Protein AF-A0A3Q7XKN6-F1 (afdb_monomer_lite)

Structure (mmCIF, N/CA/C/O backbone):
data_AF-A0A3Q7XKN6-F1
#
_entry.id   AF-A0A3Q7XKN6-F1
#
loop_
_atom_site.group_PDB
_atom_site.id
_atom_site.type_symbol
_atom_site.label_atom_id
_atom_site.label_alt_id
_atom_site.label_comp_id
_atom_site.label_asym_id
_atom_site.label_entity_id
_atom_site.label_seq_id
_atom_site.pdbx_PDB_ins_code
_atom_site.Cartn_x
_atom_site.Cartn_y
_atom_site.Cartn_z
_atom_site.occupancy
_atom_site.B_iso_or_equiv
_atom_site.auth_seq_id
_atom_site.auth_comp_id
_atom_site.auth_asym_id
_atom_site.auth_atom_id
_atom_site.pdbx_PDB_model_num
ATOM 1 N N . MET A 1 1 ? 10.836 5.523 -33.922 1.00 67.06 1 MET A N 1
ATOM 2 C CA . MET A 1 1 ? 12.055 4.705 -33.754 1.00 67.06 1 MET A CA 1
ATOM 3 C C . MET A 1 1 ? 12.868 5.220 -32.571 1.00 67.06 1 MET A C 1
ATOM 5 O O . MET A 1 1 ? 12.990 4.492 -31.601 1.00 67.06 1 MET A O 1
ATOM 9 N N . GLU A 1 2 ? 13.257 6.499 -32.567 1.00 75.62 2 GLU A N 1
ATOM 10 C CA . GLU A 1 2 ? 14.040 7.136 -31.484 1.00 75.62 2 GLU A CA 1
ATOM 11 C C . GLU A 1 2 ? 13.395 7.060 -30.083 1.00 75.62 2 GLU A C 1
ATOM 13 O O . GLU A 1 2 ? 14.077 6.805 -29.096 1.00 75.62 2 GLU A O 1
ATOM 18 N N . ALA A 1 3 ? 12.067 7.209 -29.973 1.00 78.25 3 ALA A N 1
ATOM 19 C CA . ALA A 1 3 ? 11.371 7.102 -28.683 1.00 78.25 3 ALA A CA 1
ATOM 20 C C . ALA A 1 3 ? 11.426 5.686 -28.071 1.00 78.25 3 ALA A C 1
ATOM 22 O O . ALA A 1 3 ? 11.484 5.550 -26.852 1.00 78.25 3 ALA A O 1
ATOM 23 N N . SER A 1 4 ? 11.439 4.640 -28.907 1.00 82.94 4 SER A N 1
ATOM 24 C CA . SER A 1 4 ? 11.579 3.250 -28.443 1.00 82.94 4 SER A CA 1
ATOM 25 C C . SER A 1 4 ? 12.988 3.006 -27.915 1.00 82.94 4 SER A C 1
ATOM 27 O O . SER A 1 4 ? 13.157 2.472 -26.829 1.00 82.94 4 SER A O 1
ATOM 29 N N . GLU A 1 5 ? 13.995 3.484 -28.645 1.00 87.50 5 GLU A N 1
ATOM 30 C CA . GLU A 1 5 ? 15.400 3.353 -28.260 1.00 87.50 5 GLU A CA 1
ATOM 31 C C . GLU A 1 5 ? 15.710 4.096 -26.950 1.00 87.50 5 GLU A C 1
ATOM 33 O O . GLU A 1 5 ? 16.383 3.568 -26.064 1.00 87.50 5 GLU A O 1
ATOM 38 N N . SER A 1 6 ? 15.156 5.300 -26.777 1.00 90.81 6 SER A N 1
ATOM 39 C CA . SER A 1 6 ? 15.267 6.050 -25.521 1.00 90.81 6 SER A CA 1
ATOM 40 C C . SER A 1 6 ? 14.628 5.303 -24.342 1.00 90.81 6 SER A C 1
ATOM 42 O O . SER A 1 6 ? 15.198 5.268 -23.247 1.00 90.81 6 SER A O 1
ATOM 44 N N . MET A 1 7 ? 13.483 4.654 -24.570 1.00 90.25 7 MET A N 1
ATOM 45 C CA . MET A 1 7 ? 12.800 3.851 -23.558 1.00 90.25 7 MET A CA 1
ATOM 46 C C . MET A 1 7 ? 13.616 2.610 -23.165 1.00 90.25 7 MET A C 1
ATOM 48 O O . MET A 1 7 ? 13.750 2.304 -21.978 1.00 90.25 7 MET A O 1
ATOM 52 N N . ASP A 1 8 ? 14.224 1.933 -24.138 1.00 91.00 8 ASP A N 1
ATOM 53 C CA . ASP A 1 8 ? 15.087 0.774 -23.900 1.00 91.00 8 ASP A CA 1
ATOM 54 C C . ASP A 1 8 ? 16.337 1.153 -23.093 1.00 91.00 8 ASP A C 1
ATOM 56 O O . ASP A 1 8 ? 16.709 0.465 -22.137 1.00 91.00 8 ASP A O 1
ATOM 60 N N . LEU A 1 9 ? 16.957 2.296 -23.406 1.00 94.31 9 LEU A N 1
ATOM 61 C CA . LEU A 1 9 ? 18.068 2.841 -22.623 1.00 94.31 9 LEU A CA 1
ATOM 62 C C . LEU A 1 9 ? 17.654 3.148 -21.178 1.00 94.31 9 LEU A C 1
ATOM 64 O O . LEU A 1 9 ? 18.368 2.769 -20.246 1.00 94.31 9 LEU A O 1
ATOM 68 N N . ALA A 1 10 ? 16.497 3.782 -20.974 1.00 93.81 10 ALA A N 1
ATOM 69 C CA . ALA A 1 10 ? 15.982 4.074 -19.638 1.00 93.81 10 ALA A CA 1
ATOM 70 C C . ALA A 1 10 ? 15.742 2.787 -18.830 1.00 93.81 10 ALA A C 1
ATOM 72 O O . ALA A 1 10 ? 16.182 2.681 -17.682 1.00 93.81 10 ALA A O 1
ATOM 73 N N . ASN A 1 11 ? 15.131 1.773 -19.449 1.00 93.19 11 ASN A N 1
ATOM 74 C CA . ASN A 1 11 ? 14.921 0.462 -18.837 1.00 93.19 11 ASN A CA 1
ATOM 75 C C . ASN A 1 11 ? 16.245 -0.206 -18.439 1.00 93.19 11 ASN A C 1
ATOM 77 O O . ASN A 1 11 ? 16.355 -0.742 -17.333 1.00 93.19 11 ASN A O 1
ATOM 81 N N . ASN A 1 12 ? 17.273 -0.120 -19.286 1.00 93.88 12 ASN A N 1
ATOM 82 C CA . ASN A 1 12 ? 18.603 -0.652 -18.986 1.00 93.88 12 ASN A CA 1
ATOM 83 C C . ASN A 1 12 ? 19.267 0.062 -17.800 1.00 93.88 12 ASN A C 1
ATOM 85 O O . ASN A 1 12 ? 19.843 -0.592 -16.925 1.00 93.88 12 ASN A O 1
ATOM 89 N N . VAL A 1 13 ? 19.169 1.395 -17.731 1.00 95.88 13 VAL A N 1
ATOM 90 C CA . VAL A 1 13 ? 19.683 2.178 -16.595 1.00 95.88 13 VAL A CA 1
ATOM 91 C C . VAL A 1 13 ? 18.981 1.766 -15.303 1.00 95.88 13 VAL A C 1
ATOM 93 O O . VAL A 1 13 ? 19.651 1.488 -14.305 1.00 95.88 13 VAL A O 1
ATOM 96 N N . LEU A 1 14 ? 17.651 1.656 -15.325 1.00 94.56 14 LEU A N 1
ATOM 97 C CA . LEU A 1 14 ? 16.869 1.250 -14.158 1.00 94.56 14 LEU A CA 1
ATOM 98 C C . LEU A 1 14 ? 17.172 -0.181 -13.721 1.00 94.56 14 LEU A C 1
ATOM 100 O O . LEU A 1 14 ? 17.315 -0.428 -12.522 1.00 94.56 14 LEU A O 1
ATOM 104 N N . ALA A 1 15 ? 17.340 -1.111 -14.662 1.00 93.69 15 ALA A N 1
ATOM 105 C CA . ALA A 1 15 ? 17.749 -2.477 -14.360 1.00 93.69 15 ALA A CA 1
ATOM 106 C C . ALA A 1 15 ? 19.115 -2.494 -13.662 1.00 93.69 15 ALA A C 1
ATOM 108 O O . ALA A 1 15 ? 19.257 -3.086 -12.595 1.00 93.69 15 ALA A O 1
ATOM 109 N N . ARG A 1 16 ? 20.112 -1.769 -14.184 1.00 95.50 16 ARG A N 1
ATOM 110 C CA . ARG A 1 16 ? 21.432 -1.696 -13.539 1.00 95.50 16 ARG A CA 1
ATOM 111 C C . ARG A 1 16 ? 21.375 -1.030 -12.165 1.00 95.50 16 ARG A C 1
ATOM 113 O O . ARG A 1 16 ? 22.008 -1.524 -11.232 1.00 95.50 16 ARG A O 1
ATOM 120 N N . ALA A 1 17 ? 20.621 0.056 -12.013 1.00 94.50 17 ALA A N 1
ATOM 121 C CA . ALA A 1 17 ? 20.481 0.736 -10.729 1.00 94.50 17 ALA A CA 1
ATOM 122 C C . ALA A 1 17 ? 19.854 -0.203 -9.682 1.00 94.50 17 ALA A C 1
ATOM 124 O O . ALA A 1 17 ? 20.480 -0.492 -8.662 1.00 94.50 17 ALA A O 1
ATOM 125 N N . SER A 1 18 ? 18.675 -0.751 -9.981 1.00 93.06 18 SER A N 1
ATOM 126 C CA . SER A 1 18 ? 17.892 -1.590 -9.063 1.00 93.06 18 SER A CA 1
ATOM 127 C C . SER A 1 18 ? 18.469 -2.992 -8.831 1.00 93.06 18 SER A C 1
ATOM 129 O O . SER A 1 18 ? 18.236 -3.570 -7.773 1.00 93.06 18 SER A O 1
ATOM 131 N N . GLN A 1 19 ? 19.249 -3.548 -9.766 1.00 92.56 19 GLN A N 1
ATOM 132 C CA . GLN A 1 19 ? 19.757 -4.925 -9.670 1.00 92.56 19 GLN A CA 1
ATOM 133 C C . GLN A 1 19 ? 21.259 -5.037 -9.433 1.00 92.56 19 GLN A C 1
ATOM 135 O O . GLN A 1 19 ? 21.722 -6.134 -9.123 1.00 92.56 19 GLN A O 1
ATOM 140 N N . VAL A 1 20 ? 22.039 -3.962 -9.562 1.00 92.94 20 VAL A N 1
ATOM 141 C CA . VAL A 1 20 ? 23.498 -4.003 -9.360 1.00 92.94 20 VAL A CA 1
ATOM 142 C C . VAL A 1 20 ? 23.921 -3.050 -8.254 1.00 92.94 20 VAL A C 1
ATOM 144 O O . VAL A 1 20 ? 24.504 -3.503 -7.272 1.00 92.94 20 VAL A O 1
ATOM 147 N N . PHE A 1 21 ? 23.607 -1.763 -8.385 1.00 91.88 21 PHE A N 1
ATOM 148 C CA . PHE A 1 21 ? 24.218 -0.728 -7.548 1.00 91.88 21 PHE A CA 1
ATOM 149 C C . PHE A 1 21 ? 23.477 -0.474 -6.235 1.00 91.88 21 PHE A C 1
ATOM 151 O O . PHE A 1 21 ? 24.098 -0.439 -5.178 1.00 91.88 21 PHE A O 1
ATOM 158 N N . VAL A 1 22 ? 22.155 -0.311 -6.286 1.00 93.25 22 VAL A N 1
ATOM 159 C CA . VAL A 1 22 ? 21.343 0.174 -5.155 1.00 93.25 22 VAL A CA 1
ATOM 160 C C . VAL A 1 22 ? 20.187 -0.779 -4.836 1.00 93.25 22 VAL A C 1
ATOM 162 O O . VAL A 1 22 ? 19.065 -0.373 -4.554 1.00 93.25 22 VAL A O 1
ATOM 165 N N . LYS A 1 23 ? 20.475 -2.090 -4.839 1.00 92.50 23 LYS A N 1
ATOM 166 C CA . LYS A 1 23 ? 19.459 -3.160 -4.764 1.00 92.50 23 LYS A CA 1
ATOM 167 C C . LYS A 1 23 ? 18.548 -3.124 -3.540 1.00 92.50 23 LYS A C 1
ATOM 169 O O . LYS A 1 23 ? 17.453 -3.667 -3.597 1.00 92.50 23 LYS A O 1
ATOM 174 N N . ARG A 1 24 ? 18.998 -2.531 -2.433 1.00 92.75 24 ARG A N 1
ATOM 175 C CA . ARG A 1 24 ? 18.246 -2.466 -1.169 1.00 92.75 24 ARG A CA 1
ATOM 176 C C . ARG A 1 24 ? 17.744 -1.064 -0.819 1.00 92.75 24 ARG A C 1
ATOM 178 O O . ARG A 1 24 ? 17.227 -0.887 0.274 1.00 92.75 24 ARG A O 1
ATOM 185 N N . GLN A 1 25 ? 17.905 -0.081 -1.707 1.00 95.44 25 GLN A N 1
ATOM 186 C CA . GLN A 1 25 ? 17.384 1.271 -1.485 1.00 95.44 25 GLN A CA 1
ATOM 187 C C . GLN A 1 25 ? 15.940 1.354 -1.995 1.00 95.44 25 GLN A C 1
ATOM 189 O O . GLN A 1 25 ? 15.735 1.250 -3.205 1.00 95.44 25 GLN A O 1
ATOM 194 N N . PRO A 1 26 ? 14.923 1.505 -1.132 1.00 95.88 26 PRO A N 1
ATOM 195 C CA . PRO A 1 26 ? 13.526 1.488 -1.564 1.00 95.88 26 PRO A CA 1
ATOM 196 C C . PRO A 1 26 ? 13.192 2.572 -2.596 1.00 95.88 26 PRO A C 1
ATOM 198 O O . PRO A 1 26 ? 12.349 2.361 -3.466 1.00 95.88 26 PRO A O 1
ATOM 201 N N . GLU A 1 27 ? 13.877 3.713 -2.544 1.00 95.81 27 GLU A N 1
ATOM 202 C CA . GLU A 1 27 ? 13.613 4.894 -3.365 1.00 95.81 27 GLU A CA 1
ATOM 203 C C . GLU A 1 27 ? 13.791 4.607 -4.859 1.00 95.81 27 GLU A C 1
ATOM 205 O O . GLU A 1 27 ? 12.948 5.005 -5.668 1.00 95.81 27 GLU A O 1
ATOM 210 N N . ILE A 1 28 ? 14.845 3.872 -5.242 1.00 96.62 28 ILE A N 1
ATOM 211 C CA . ILE A 1 28 ? 15.066 3.522 -6.651 1.00 96.62 28 ILE A CA 1
ATOM 212 C C . ILE A 1 28 ? 13.997 2.551 -7.157 1.00 96.62 28 ILE A C 1
ATOM 214 O O . ILE A 1 28 ? 13.580 2.633 -8.311 1.00 96.62 28 ILE A O 1
ATOM 218 N N . HIS A 1 29 ? 13.507 1.657 -6.300 1.00 97.00 29 HIS A N 1
ATOM 219 C CA . HIS A 1 29 ? 12.496 0.670 -6.673 1.00 97.00 29 HIS A CA 1
ATOM 220 C C . HIS A 1 29 ? 11.112 1.308 -6.775 1.00 97.00 29 HIS A C 1
ATOM 222 O O . HIS A 1 29 ? 10.387 1.037 -7.731 1.00 97.00 29 HIS A O 1
ATOM 228 N N . LEU A 1 30 ? 10.783 2.245 -5.881 1.00 97.69 30 LEU A N 1
ATOM 229 C CA . LEU A 1 30 ? 9.595 3.095 -6.005 1.00 97.69 30 LEU A CA 1
ATOM 230 C C . LEU A 1 30 ? 9.639 3.951 -7.274 1.00 97.69 30 LEU A C 1
ATOM 232 O O . LEU A 1 30 ? 8.618 4.104 -7.950 1.00 97.69 30 LEU A O 1
ATOM 236 N N . PHE A 1 31 ? 10.816 4.483 -7.620 1.00 97.25 31 PHE A N 1
ATOM 237 C CA . PHE A 1 31 ? 11.015 5.189 -8.881 1.00 97.25 31 PHE A CA 1
ATOM 238 C C . PHE A 1 31 ? 10.765 4.264 -10.079 1.00 97.25 31 PHE A C 1
ATOM 240 O O . PHE A 1 31 ? 10.006 4.636 -10.972 1.00 97.25 31 PHE A O 1
ATOM 247 N N . CYS A 1 32 ? 11.339 3.054 -10.080 1.00 96.69 32 CYS A N 1
ATOM 248 C CA . CYS A 1 32 ? 11.123 2.055 -11.131 1.00 96.69 32 CYS A CA 1
ATOM 249 C C . CYS A 1 32 ? 9.637 1.709 -11.293 1.00 96.69 32 CYS A C 1
ATOM 251 O O . CYS A 1 32 ? 9.141 1.674 -12.417 1.00 96.69 32 CYS A O 1
ATOM 253 N N . ALA A 1 33 ? 8.924 1.484 -10.187 1.00 97.62 33 ALA A N 1
ATOM 254 C CA . ALA A 1 33 ? 7.501 1.162 -10.204 1.00 97.62 33 ALA A CA 1
ATOM 255 C C . ALA A 1 33 ? 6.673 2.285 -10.847 1.00 97.62 33 ALA A C 1
ATOM 257 O O . ALA A 1 33 ? 5.907 2.036 -11.775 1.00 97.62 33 ALA A O 1
ATOM 258 N N . ARG A 1 34 ? 6.904 3.537 -10.428 1.00 96.88 34 ARG A N 1
ATOM 259 C CA . ARG A 1 34 ? 6.224 4.711 -10.995 1.00 96.88 34 ARG A CA 1
ATOM 260 C C . ARG A 1 34 ? 6.559 4.918 -12.472 1.00 96.88 34 ARG A C 1
ATOM 262 O O . ARG A 1 34 ? 5.679 5.265 -13.251 1.00 96.88 34 ARG A O 1
ATOM 269 N N . PHE A 1 35 ? 7.821 4.730 -12.854 1.00 96.75 35 PHE A N 1
ATOM 270 C CA . PHE A 1 35 ? 8.256 4.859 -14.244 1.00 96.75 35 PHE A CA 1
ATOM 271 C C . PHE A 1 35 ? 7.537 3.847 -15.146 1.00 96.75 35 PHE A C 1
ATOM 273 O O . PHE A 1 35 ? 6.998 4.221 -16.184 1.00 96.75 35 PHE A O 1
ATOM 280 N N . ARG A 1 36 ? 7.460 2.583 -14.713 1.00 96.44 36 ARG A N 1
ATOM 281 C CA . ARG A 1 36 ? 6.731 1.526 -15.428 1.00 96.44 36 ARG A CA 1
ATOM 282 C C . ARG A 1 36 ? 5.240 1.819 -15.522 1.00 96.44 36 ARG A C 1
ATOM 284 O O . ARG A 1 36 ? 4.667 1.658 -16.593 1.00 96.44 36 ARG A O 1
ATOM 291 N N . GLU A 1 37 ? 4.634 2.312 -14.441 1.00 95.88 37 GLU A N 1
ATOM 292 C CA . GLU A 1 37 ? 3.226 2.716 -14.445 1.00 95.88 37 GLU A CA 1
ATOM 293 C C . GLU A 1 37 ? 2.970 3.797 -15.505 1.00 95.88 37 GLU A C 1
ATOM 295 O O . GLU A 1 37 ? 2.069 3.657 -16.328 1.00 95.88 37 GLU A O 1
ATOM 300 N N . GLN A 1 38 ? 3.799 4.846 -15.530 1.00 94.44 38 GLN A N 1
ATOM 301 C CA . GLN A 1 38 ? 3.693 5.944 -16.498 1.00 94.44 38 GLN A CA 1
ATOM 302 C C . GLN A 1 38 ? 3.928 5.492 -17.942 1.00 94.44 38 GLN A C 1
ATOM 304 O O . GLN A 1 38 ? 3.337 6.050 -18.863 1.00 94.44 38 GLN A O 1
ATOM 309 N N . ALA A 1 39 ? 4.765 4.476 -18.139 1.00 93.94 39 ALA A N 1
ATOM 310 C CA . ALA A 1 39 ? 5.015 3.867 -19.438 1.00 93.94 39 ALA A CA 1
ATOM 311 C C . ALA A 1 39 ? 3.934 2.861 -19.877 1.00 93.94 39 ALA A C 1
ATOM 313 O O . ALA A 1 39 ? 4.011 2.333 -20.984 1.00 93.94 39 ALA A O 1
ATOM 314 N N . GLY A 1 40 ? 2.944 2.569 -19.025 1.00 94.75 40 GLY A N 1
ATOM 315 C CA . GLY A 1 40 ? 1.893 1.587 -19.296 1.00 94.75 40 GLY A CA 1
ATOM 316 C C . GLY A 1 40 ? 2.283 0.129 -19.020 1.00 94.75 40 GLY A C 1
ATOM 317 O O . GLY A 1 40 ? 1.458 -0.763 -19.211 1.00 94.75 40 GLY A O 1
ATOM 318 N N . ASP A 1 41 ? 3.492 -0.138 -18.514 1.00 96.31 41 ASP A N 1
ATOM 319 C CA . ASP A 1 41 ? 3.898 -1.458 -18.012 1.00 96.31 41 ASP A CA 1
ATOM 320 C C . ASP A 1 41 ? 3.291 -1.701 -16.620 1.00 96.31 41 ASP A C 1
ATOM 322 O O . ASP A 1 41 ? 3.963 -1.666 -15.587 1.00 96.31 41 ASP A O 1
ATOM 326 N N . LEU A 1 42 ? 1.977 -1.930 -16.583 1.00 97.38 42 LEU A N 1
ATOM 327 C CA . LEU A 1 42 ? 1.228 -2.131 -15.338 1.00 97.38 42 LEU A CA 1
ATOM 328 C C . LEU A 1 42 ? 1.641 -3.414 -14.604 1.00 97.38 42 LEU A C 1
ATOM 330 O O . LEU A 1 42 ? 1.585 -3.474 -13.376 1.00 97.38 42 LEU A O 1
ATOM 334 N N . VAL A 1 43 ? 2.052 -4.447 -15.345 1.00 97.69 43 VAL A N 1
ATOM 335 C CA . VAL A 1 43 ? 2.509 -5.720 -14.770 1.00 97.69 43 VAL A CA 1
ATOM 336 C C . VAL A 1 43 ? 3.832 -5.509 -14.044 1.00 97.69 43 VAL A C 1
ATOM 338 O O . VAL A 1 43 ? 3.961 -5.883 -12.877 1.00 97.69 43 VAL A O 1
ATOM 341 N N . GLY A 1 44 ? 4.794 -4.857 -14.696 1.00 96.81 44 GLY A N 1
ATOM 342 C CA . GLY A 1 44 ? 6.072 -4.540 -14.082 1.00 96.81 44 GLY A CA 1
ATOM 343 C C . GLY A 1 44 ? 5.964 -3.504 -12.966 1.00 96.81 44 GLY A C 1
ATOM 344 O O . GLY A 1 44 ? 6.683 -3.617 -11.975 1.00 96.81 44 GLY A O 1
ATOM 345 N N . ALA A 1 45 ? 5.059 -2.527 -13.076 1.00 98.00 45 ALA A N 1
ATOM 346 C CA . ALA A 1 45 ? 4.788 -1.568 -12.005 1.00 98.00 45 ALA A CA 1
ATOM 347 C C . ALA A 1 45 ? 4.272 -2.267 -10.740 1.00 98.00 45 ALA A C 1
ATOM 349 O O . ALA A 1 45 ? 4.821 -2.058 -9.658 1.00 98.00 45 ALA A O 1
ATOM 350 N N . ARG A 1 46 ? 3.278 -3.156 -10.886 1.00 97.94 46 ARG A N 1
ATOM 351 C CA . ARG A 1 46 ? 2.735 -3.972 -9.789 1.00 97.94 46 ARG A CA 1
ATOM 352 C C . ARG A 1 46 ? 3.821 -4.823 -9.135 1.00 97.94 46 ARG A C 1
ATOM 354 O O . ARG A 1 46 ? 3.971 -4.785 -7.916 1.00 97.94 46 ARG A O 1
ATOM 361 N N . ALA A 1 47 ? 4.620 -5.526 -9.940 1.00 97.00 47 ALA A N 1
ATOM 362 C CA . ALA A 1 47 ? 5.723 -6.346 -9.443 1.00 97.00 47 ALA A CA 1
ATOM 363 C C . ALA A 1 47 ? 6.765 -5.513 -8.678 1.00 97.00 47 ALA A C 1
ATOM 365 O O . ALA A 1 47 ? 7.210 -5.913 -7.605 1.00 97.00 47 ALA A O 1
ATOM 366 N N . ALA A 1 48 ? 7.121 -4.332 -9.192 1.00 96.75 48 ALA A N 1
ATOM 367 C CA . ALA A 1 48 ? 8.078 -3.444 -8.544 1.00 96.75 48 ALA A CA 1
ATOM 368 C C . ALA A 1 48 ? 7.535 -2.867 -7.227 1.00 96.75 48 ALA A C 1
ATOM 370 O O . ALA A 1 48 ? 8.256 -2.861 -6.233 1.00 96.75 48 ALA A O 1
ATOM 371 N N . TYR A 1 49 ? 6.269 -2.434 -7.175 1.00 97.88 49 TYR A N 1
ATOM 372 C CA . TYR A 1 49 ? 5.654 -2.006 -5.916 1.00 97.88 49 TYR A CA 1
ATOM 373 C C . TYR A 1 49 ? 5.604 -3.141 -4.896 1.00 97.88 49 TYR A C 1
ATOM 375 O O . TYR A 1 49 ? 5.973 -2.928 -3.741 1.00 97.88 49 TYR A O 1
ATOM 383 N N . GLN A 1 50 ? 5.186 -4.335 -5.325 1.00 96.50 50 GLN A N 1
ATOM 384 C CA . GLN A 1 50 ? 5.125 -5.520 -4.476 1.00 96.50 50 GLN A CA 1
ATOM 385 C C . GLN A 1 50 ? 6.483 -5.852 -3.872 1.00 96.50 50 GLN A C 1
ATOM 387 O O . GLN A 1 50 ? 6.590 -5.907 -2.653 1.00 96.50 50 GLN A O 1
ATOM 392 N N . LEU A 1 51 ? 7.528 -5.926 -4.698 1.00 95.81 51 LEU A N 1
ATOM 393 C CA . LEU A 1 51 ? 8.896 -6.175 -4.247 1.00 95.81 51 LEU A CA 1
ATOM 394 C C . LEU A 1 51 ? 9.329 -5.214 -3.126 1.00 95.81 51 LEU A C 1
ATOM 396 O O . LEU A 1 51 ? 9.995 -5.625 -2.172 1.00 95.81 51 LEU A O 1
ATOM 400 N N . VAL A 1 52 ? 8.936 -3.936 -3.205 1.00 96.94 52 VAL A N 1
ATOM 401 C CA . VAL A 1 52 ? 9.276 -2.957 -2.165 1.00 96.94 52 VAL A CA 1
ATOM 402 C C . VAL A 1 52 ? 8.625 -3.304 -0.833 1.00 96.94 52 VAL A C 1
ATOM 404 O O . VAL A 1 52 ? 9.332 -3.372 0.171 1.00 96.94 52 VAL A O 1
ATOM 407 N N . HIS A 1 53 ? 7.306 -3.520 -0.805 1.00 94.38 53 HIS A N 1
ATOM 408 C CA . HIS A 1 53 ? 6.576 -3.712 0.454 1.00 94.38 53 HIS A CA 1
ATOM 409 C C . HIS A 1 53 ? 6.565 -5.158 0.972 1.00 94.38 53 HIS A C 1
ATOM 411 O O . HIS A 1 53 ? 6.155 -5.367 2.113 1.00 94.38 53 HIS A O 1
ATOM 417 N N . THR A 1 54 ? 7.078 -6.132 0.208 1.00 92.06 54 THR A N 1
ATOM 418 C CA . THR A 1 54 ? 7.232 -7.529 0.656 1.00 92.06 54 THR A CA 1
ATOM 419 C C . THR A 1 54 ? 8.671 -7.933 0.965 1.00 92.06 54 THR A C 1
ATOM 421 O O . THR A 1 54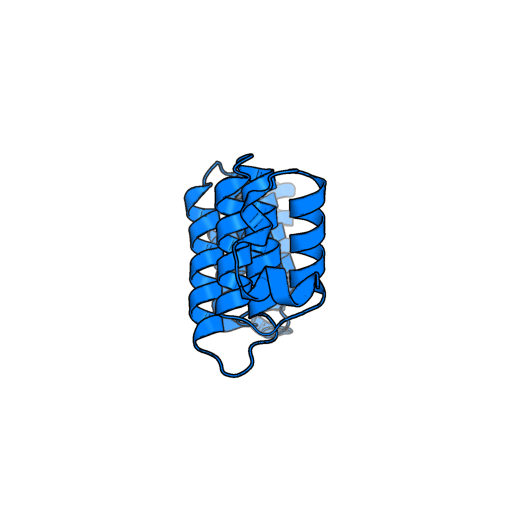 ? 8.873 -8.753 1.857 1.00 92.06 54 THR A O 1
ATOM 424 N N . GLU A 1 55 ? 9.672 -7.386 0.266 1.00 93.12 55 GLU A N 1
ATOM 425 C CA . GLU A 1 55 ? 11.061 -7.867 0.369 1.00 93.12 55 GLU A CA 1
ATOM 426 C C . GLU A 1 55 ? 12.067 -6.776 0.745 1.00 93.12 55 GLU A C 1
ATOM 428 O O . GLU A 1 55 ? 12.871 -6.968 1.657 1.00 93.12 55 GLU A O 1
ATOM 433 N N . ILE A 1 56 ? 12.054 -5.630 0.056 1.00 95.06 56 ILE A N 1
ATOM 434 C CA . ILE A 1 56 ? 13.109 -4.613 0.223 1.00 95.06 56 ILE A CA 1
ATOM 435 C C . ILE A 1 56 ? 12.916 -3.822 1.515 1.00 95.06 56 ILE A C 1
ATOM 437 O O . ILE A 1 56 ? 13.870 -3.590 2.258 1.00 95.06 56 ILE A O 1
ATOM 441 N N . SER A 1 57 ? 11.687 -3.382 1.771 1.00 93.50 57 SER A N 1
ATOM 442 C CA . SER A 1 57 ? 11.317 -2.637 2.969 1.00 93.50 57 SER A CA 1
ATOM 443 C C . SER A 1 57 ? 9.894 -3.011 3.392 1.00 93.50 57 SER A C 1
ATOM 445 O O . SER A 1 57 ? 8.941 -2.264 3.143 1.00 93.50 57 SER A O 1
ATOM 447 N N . PRO A 1 58 ? 9.724 -4.194 4.013 1.00 90.31 58 PRO A N 1
ATOM 448 C CA . PRO A 1 58 ? 8.427 -4.628 4.506 1.00 90.31 58 PRO A CA 1
ATOM 449 C C . PRO A 1 58 ? 7.837 -3.615 5.487 1.00 90.31 58 PRO A C 1
ATOM 451 O O . PRO A 1 58 ? 8.493 -3.225 6.453 1.00 90.31 58 PRO A O 1
ATOM 454 N N . GLY A 1 59 ? 6.595 -3.199 5.243 1.00 86.31 59 GLY A N 1
ATOM 455 C CA . GLY A 1 59 ? 5.937 -2.153 6.031 1.00 86.31 59 GLY A CA 1
ATOM 456 C C . GLY A 1 59 ? 6.269 -0.721 5.592 1.00 86.31 59 GLY A C 1
ATOM 457 O O . GLY A 1 59 ? 5.865 0.226 6.265 1.00 86.31 59 GLY A O 1
ATOM 458 N N . LEU A 1 60 ? 6.962 -0.510 4.465 1.00 94.56 60 LEU A N 1
ATOM 459 C CA . LEU A 1 60 ? 7.118 0.832 3.905 1.00 94.56 60 LEU A CA 1
ATOM 460 C C . LEU A 1 60 ? 5.768 1.366 3.415 1.00 94.56 60 LEU A C 1
ATOM 462 O O . LEU A 1 60 ? 5.284 1.030 2.332 1.00 94.56 60 LEU A O 1
ATOM 466 N N . LEU A 1 61 ? 5.185 2.253 4.216 1.00 94.62 61 LEU A N 1
ATOM 467 C CA . LEU A 1 61 ? 3.856 2.813 3.992 1.00 94.62 61 LEU A CA 1
ATOM 468 C C . LEU A 1 61 ? 3.716 3.499 2.626 1.00 94.62 61 LEU A C 1
ATOM 470 O O . LEU A 1 61 ? 2.685 3.368 1.971 1.00 94.62 61 LEU A O 1
ATOM 474 N N . GLU A 1 62 ? 4.760 4.195 2.170 1.00 96.38 62 GLU A N 1
ATOM 475 C CA . GLU A 1 62 ? 4.753 4.876 0.873 1.00 96.38 62 GLU A CA 1
ATOM 476 C C . GLU A 1 62 ? 4.529 3.904 -0.294 1.00 96.38 62 GLU A C 1
ATOM 478 O O . GLU A 1 62 ? 3.777 4.218 -1.218 1.00 96.38 62 GLU A O 1
ATOM 483 N N . ALA A 1 63 ? 5.135 2.715 -0.246 1.00 97.12 63 ALA A N 1
ATOM 484 C CA . ALA A 1 63 ? 4.978 1.705 -1.285 1.00 97.12 63 ALA A CA 1
ATOM 485 C C . ALA A 1 63 ? 3.534 1.202 -1.361 1.00 97.12 63 ALA A C 1
ATOM 487 O O . ALA A 1 63 ? 2.962 1.137 -2.447 1.00 97.12 63 ALA A O 1
ATOM 488 N N . ILE A 1 64 ? 2.928 0.926 -0.204 1.00 97.75 64 ILE A N 1
ATOM 489 C CA . ILE A 1 64 ? 1.543 0.454 -0.094 1.00 97.75 64 ILE A CA 1
ATOM 490 C C . ILE A 1 64 ? 0.574 1.526 -0.604 1.00 97.75 64 ILE A C 1
ATOM 492 O O . ILE A 1 64 ? -0.281 1.226 -1.433 1.00 97.75 64 ILE A O 1
ATOM 496 N N . ILE A 1 65 ? 0.750 2.788 -0.188 1.00 97.56 65 ILE A N 1
ATOM 497 C CA . ILE A 1 65 ? -0.086 3.910 -0.645 1.00 97.56 65 ILE A CA 1
ATOM 498 C C . ILE A 1 65 ? 0.010 4.076 -2.163 1.00 97.56 65 ILE A C 1
ATOM 500 O O . ILE A 1 65 ? -1.008 4.201 -2.844 1.00 97.56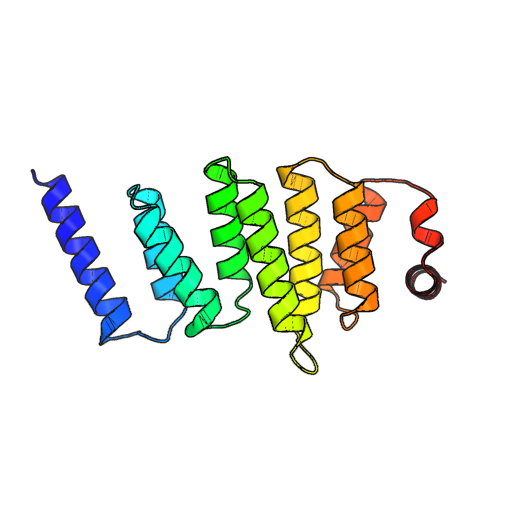 65 ILE A O 1
ATOM 504 N N . ARG A 1 66 ? 1.228 4.108 -2.717 1.00 97.88 66 ARG A N 1
ATOM 505 C CA . ARG A 1 66 ? 1.421 4.300 -4.161 1.00 97.88 66 ARG A CA 1
ATOM 506 C C . ARG A 1 66 ? 0.815 3.149 -4.961 1.00 97.88 66 ARG A C 1
ATOM 508 O O . ARG A 1 66 ? 0.160 3.414 -5.966 1.00 97.88 66 ARG A O 1
ATOM 515 N N . HIS A 1 67 ? 0.971 1.919 -4.478 1.00 98.19 67 HIS A N 1
ATOM 516 C CA . HIS A 1 67 ? 0.409 0.729 -5.102 1.00 98.19 67 HIS A CA 1
ATOM 517 C C . HIS A 1 67 ? -1.125 0.713 -5.052 1.00 98.19 67 HIS A C 1
ATOM 519 O O . HIS A 1 67 ? -1.763 0.583 -6.092 1.00 98.19 67 HIS A O 1
ATOM 525 N N . GLY A 1 68 ? -1.726 0.943 -3.880 1.00 97.94 68 GLY A N 1
ATOM 526 C CA . GLY A 1 68 ? -3.182 1.029 -3.736 1.00 97.94 68 GLY A CA 1
ATOM 527 C C . GLY A 1 68 ? -3.785 2.146 -4.592 1.00 97.94 68 GLY A C 1
ATOM 528 O O . GLY A 1 68 ? -4.784 1.941 -5.277 1.00 97.94 68 GLY A O 1
ATOM 529 N N . ASN A 1 69 ? -3.128 3.308 -4.656 1.00 97.50 69 ASN A N 1
ATOM 530 C CA . ASN A 1 69 ? -3.559 4.404 -5.524 1.00 97.50 69 ASN A CA 1
ATOM 531 C C . ASN A 1 69 ? -3.448 4.061 -7.019 1.00 97.50 69 ASN A C 1
ATOM 533 O O . ASN A 1 69 ? -4.249 4.563 -7.806 1.00 97.50 69 ASN A O 1
ATOM 537 N N . MET A 1 70 ? -2.459 3.256 -7.424 1.00 98.06 70 MET A N 1
ATOM 538 C CA . MET A 1 70 ? -2.362 2.749 -8.796 1.00 98.06 70 MET A CA 1
ATOM 539 C C . MET A 1 70 ? -3.545 1.831 -9.110 1.00 98.06 70 MET A C 1
ATOM 541 O O . MET A 1 70 ? -4.234 2.068 -10.095 1.00 98.06 70 MET A O 1
ATOM 545 N N . GLU A 1 71 ? -3.833 0.838 -8.263 1.00 98.25 71 GLU A N 1
ATOM 546 C CA . GLU A 1 71 ? -4.979 -0.061 -8.477 1.00 98.25 71 GLU A CA 1
ATOM 547 C C . GLU A 1 71 ? -6.303 0.712 -8.529 1.00 98.25 71 GLU A C 1
ATOM 549 O O . GLU A 1 71 ? -7.125 0.484 -9.417 1.00 98.25 71 GLU A O 1
ATOM 554 N N . TYR A 1 72 ? -6.470 1.719 -7.670 1.00 97.75 72 TYR A N 1
ATOM 555 C CA . TYR A 1 72 ? -7.626 2.610 -7.725 1.00 97.75 72 TYR A CA 1
ATOM 556 C C . TYR A 1 72 ? -7.743 3.363 -9.058 1.00 97.75 72 TYR A C 1
ATOM 558 O O . TYR A 1 72 ? -8.821 3.382 -9.651 1.00 97.75 72 TYR A O 1
ATOM 566 N N . ARG A 1 73 ? -6.642 3.932 -9.581 1.00 95.88 73 ARG A N 1
ATOM 567 C CA . ARG A 1 73 ? -6.629 4.574 -10.914 1.00 95.88 73 ARG A CA 1
ATOM 568 C C . ARG A 1 73 ? -7.018 3.609 -12.035 1.00 95.88 73 ARG A C 1
ATOM 570 O O . ARG A 1 73 ? -7.567 4.047 -13.040 1.00 95.88 73 ARG A O 1
ATOM 577 N N . LEU A 1 74 ? -6.755 2.316 -11.858 1.00 96.62 74 LEU A N 1
ATOM 578 C CA . LEU A 1 74 ? -7.137 1.253 -12.789 1.00 96.62 74 LEU A CA 1
ATOM 579 C C . LEU A 1 74 ? -8.580 0.753 -12.588 1.00 96.62 74 LEU A C 1
ATOM 581 O O . LEU A 1 74 ? -8.980 -0.212 -13.236 1.00 96.62 74 LEU A O 1
ATOM 585 N N . GLY A 1 75 ? -9.361 1.376 -11.698 1.00 97.12 75 GLY A N 1
ATOM 586 C CA . GLY A 1 75 ? -10.734 0.971 -11.380 1.00 97.12 75 GLY A CA 1
ATOM 587 C C . GLY A 1 75 ? -10.829 -0.260 -10.474 1.00 97.12 75 GLY A C 1
ATOM 588 O O . GLY A 1 75 ? -11.909 -0.819 -10.304 1.00 97.12 75 GLY A O 1
ATOM 589 N N . LYS A 1 76 ? -9.714 -0.693 -9.880 1.00 97.75 76 LYS A N 1
ATOM 590 C CA . LYS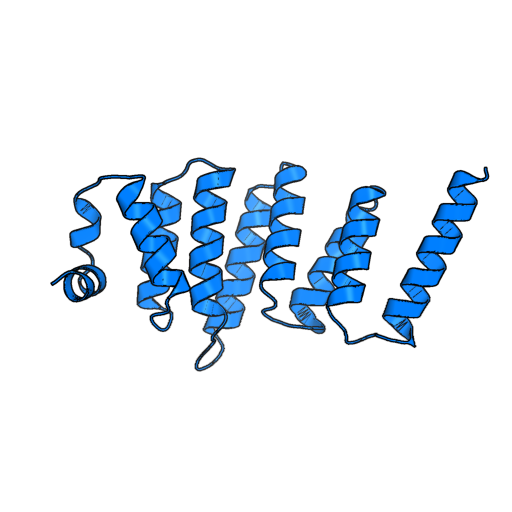 A 1 76 ? -9.613 -1.905 -9.062 1.00 97.75 76 LYS A CA 1
ATOM 591 C C . LYS A 1 76 ? -9.626 -1.562 -7.577 1.00 97.75 76 LYS A C 1
ATOM 593 O O . LYS A 1 76 ? -8.637 -1.714 -6.861 1.00 97.75 76 LYS A O 1
ATOM 598 N N . LEU A 1 77 ? -10.766 -1.056 -7.118 1.00 97.62 77 LEU A N 1
ATOM 599 C CA . LEU A 1 77 ? -10.930 -0.606 -5.735 1.00 97.62 77 LEU A CA 1
ATOM 600 C C . LEU A 1 77 ? -10.713 -1.742 -4.717 1.00 97.62 77 LEU A C 1
ATOM 602 O O . LEU A 1 77 ? -10.037 -1.538 -3.712 1.00 97.62 77 LEU A O 1
ATOM 606 N N . GLU A 1 78 ? -11.221 -2.941 -5.006 1.00 97.94 78 GLU A N 1
ATOM 607 C CA . GLU A 1 78 ? -11.072 -4.106 -4.121 1.00 97.94 78 GLU A CA 1
ATOM 608 C C . GLU A 1 78 ? -9.620 -4.606 -4.033 1.00 97.94 78 GLU A C 1
ATOM 610 O O . GLU A 1 78 ? -9.160 -4.996 -2.956 1.00 97.94 78 GLU A O 1
ATOM 615 N N . ASP A 1 79 ? -8.855 -4.522 -5.129 1.00 97.81 79 ASP A N 1
ATOM 616 C CA . ASP A 1 79 ? -7.419 -4.837 -5.115 1.00 97.81 79 ASP A CA 1
ATOM 617 C C . ASP A 1 79 ? -6.669 -3.828 -4.224 1.00 97.81 79 ASP A C 1
ATOM 619 O O . ASP A 1 79 ? -5.795 -4.207 -3.441 1.00 97.81 79 ASP A O 1
ATOM 623 N N . ALA A 1 80 ? -7.049 -2.544 -4.271 1.00 98.06 80 ALA A N 1
ATOM 624 C CA . ALA A 1 80 ? -6.480 -1.521 -3.398 1.00 98.06 80 ALA A CA 1
ATOM 625 C C . ALA A 1 80 ? -6.792 -1.778 -1.912 1.00 98.06 80 ALA A C 1
ATOM 627 O O . ALA A 1 80 ? -5.898 -1.650 -1.075 1.00 98.06 80 ALA A O 1
ATOM 628 N N . PHE A 1 81 ? -8.024 -2.176 -1.573 1.00 98.12 81 PHE A N 1
ATOM 629 C CA . PHE A 1 81 ? -8.389 -2.572 -0.205 1.00 98.12 81 PHE A CA 1
ATOM 630 C C . PHE A 1 81 ? -7.577 -3.775 0.273 1.00 98.12 81 PHE A C 1
ATOM 632 O O . PHE A 1 81 ? -6.975 -3.726 1.348 1.00 98.12 81 PHE A O 1
ATOM 639 N N . SER A 1 82 ? -7.472 -4.799 -0.573 1.00 97.56 82 SER A N 1
ATOM 640 C CA . SER A 1 82 ? -6.715 -6.017 -0.282 1.00 97.56 82 SER A CA 1
ATOM 641 C C . SER A 1 82 ? -5.250 -5.720 0.055 1.00 97.56 82 SER A C 1
ATOM 643 O O . SER A 1 82 ? -4.694 -6.329 0.967 1.00 97.56 82 SER A O 1
ATOM 645 N N . LEU A 1 83 ? -4.621 -4.754 -0.626 1.00 97.19 83 LEU A N 1
ATOM 646 C CA . LEU A 1 83 ? -3.242 -4.341 -0.336 1.00 97.19 83 LEU A CA 1
ATOM 647 C C . LEU A 1 83 ? -3.081 -3.766 1.079 1.00 97.19 83 LEU A C 1
ATOM 649 O O . LEU A 1 83 ? -2.138 -4.129 1.786 1.00 97.19 83 LEU A O 1
ATOM 653 N N . TYR A 1 84 ? -3.995 -2.893 1.509 1.00 97.75 84 TYR A N 1
ATOM 654 C CA . TYR A 1 84 ? -3.968 -2.347 2.869 1.00 97.75 84 TYR A CA 1
ATOM 655 C C . TYR A 1 84 ? -4.229 -3.428 3.918 1.00 97.75 84 TYR A C 1
ATOM 657 O O . TYR A 1 84 ? -3.528 -3.486 4.927 1.00 97.75 84 TYR A O 1
ATOM 665 N N . GLU A 1 85 ? -5.206 -4.299 3.680 1.00 97.25 85 GLU A N 1
ATOM 666 C CA . GLU A 1 85 ? -5.585 -5.362 4.614 1.00 97.25 85 GLU A CA 1
ATOM 667 C C . GLU A 1 85 ? -4.462 -6.386 4.804 1.00 97.25 85 GLU A C 1
ATOM 669 O O . GLU A 1 85 ? -4.156 -6.760 5.938 1.00 97.25 85 GLU A O 1
ATOM 674 N N . GLN A 1 86 ? -3.775 -6.770 3.724 1.00 95.75 86 GLN A N 1
ATOM 675 C CA . GLN A 1 86 ? -2.592 -7.631 3.788 1.00 9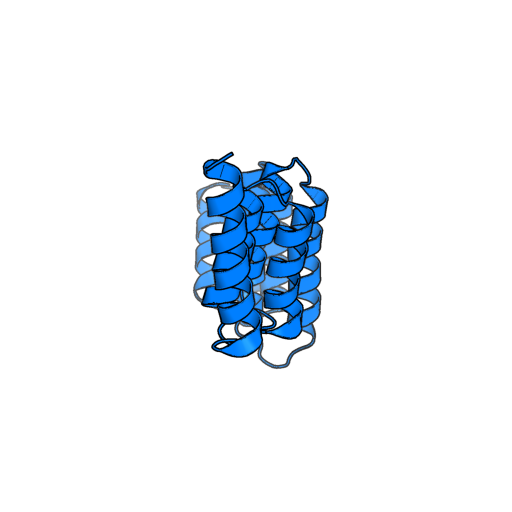5.75 86 GLN A CA 1
ATOM 676 C C . GLN A 1 86 ? -1.456 -6.974 4.578 1.00 95.75 86 GLN A C 1
ATOM 678 O O . GLN A 1 86 ? -0.871 -7.608 5.457 1.00 95.75 86 GLN A O 1
ATOM 683 N N . ALA A 1 87 ? -1.167 -5.695 4.322 1.00 96.12 87 ALA A N 1
ATOM 684 C CA . ALA A 1 87 ? -0.139 -4.973 5.067 1.00 96.12 87 ALA A CA 1
ATOM 685 C C . ALA A 1 87 ? -0.474 -4.867 6.564 1.00 96.12 87 ALA A C 1
ATOM 687 O O . ALA A 1 87 ? 0.398 -5.069 7.410 1.00 96.12 87 ALA A O 1
ATOM 688 N N . ILE A 1 88 ? -1.740 -4.606 6.903 1.00 96.19 88 ILE A N 1
ATOM 689 C CA . ILE A 1 88 ? -2.221 -4.589 8.290 1.00 96.19 88 ILE A CA 1
ATOM 690 C C . ILE A 1 88 ? -2.048 -5.968 8.932 1.00 96.19 88 ILE A C 1
ATOM 692 O O . ILE A 1 88 ? -1.556 -6.047 10.055 1.00 96.19 88 ILE A O 1
ATOM 696 N N . ALA A 1 89 ? -2.417 -7.051 8.244 1.00 94.88 89 ALA A N 1
ATOM 697 C CA . ALA A 1 89 ? -2.269 -8.408 8.765 1.00 94.88 89 ALA A CA 1
ATOM 698 C C . ALA A 1 89 ? -0.802 -8.754 9.074 1.00 94.88 89 ALA A C 1
ATOM 700 O O . ALA A 1 89 ? -0.514 -9.315 10.131 1.00 94.88 89 ALA A O 1
ATOM 701 N N . ILE A 1 90 ? 0.127 -8.358 8.197 1.00 93.25 90 ILE A N 1
ATOM 702 C CA . ILE A 1 90 ? 1.569 -8.544 8.405 1.00 93.25 90 ILE A CA 1
ATOM 703 C C . ILE A 1 90 ? 2.053 -7.750 9.623 1.00 93.25 90 ILE A C 1
ATOM 705 O O . ILE A 1 90 ? 2.738 -8.297 10.485 1.00 93.25 90 ILE A O 1
ATOM 709 N N . GLU A 1 91 ? 1.700 -6.466 9.721 1.00 94.06 91 GLU A N 1
ATOM 710 C CA . GLU A 1 91 ? 2.152 -5.607 10.821 1.00 94.06 91 GLU A CA 1
ATOM 711 C C . GLU A 1 91 ? 1.525 -5.979 12.173 1.00 94.06 91 GLU A C 1
ATOM 713 O O . GLU A 1 91 ? 2.187 -5.836 13.199 1.00 94.06 91 GLU A O 1
ATOM 718 N N . LYS A 1 92 ? 0.299 -6.522 12.198 1.00 93.38 92 LYS A N 1
ATOM 719 C CA . LYS A 1 92 ? -0.314 -7.090 13.415 1.00 93.38 92 LYS A CA 1
ATOM 720 C C . LYS A 1 92 ? 0.470 -8.276 13.976 1.00 93.38 92 LYS A C 1
ATOM 722 O O . LYS A 1 92 ? 0.421 -8.513 15.178 1.00 93.38 92 LYS A O 1
ATOM 727 N N . GLY A 1 93 ? 1.176 -9.019 13.123 1.00 91.25 93 GLY A N 1
ATOM 728 C CA . GLY A 1 93 ? 2.031 -10.129 13.543 1.00 91.25 93 GLY A CA 1
ATOM 729 C C . GLY A 1 93 ? 3.347 -9.694 14.196 1.00 91.25 93 GLY A C 1
ATOM 730 O O . GLY A 1 93 ? 4.070 -10.545 14.705 1.00 91.25 93 GLY A O 1
ATOM 731 N N . LYS A 1 94 ? 3.684 -8.397 14.175 1.00 90.88 94 LYS A N 1
ATOM 732 C CA . LYS A 1 94 ? 4.931 -7.863 14.734 1.00 90.88 94 LYS A CA 1
ATOM 733 C C . LYS A 1 94 ? 4.691 -7.257 16.114 1.00 90.88 94 LYS A C 1
ATOM 735 O O . LYS A 1 94 ? 3.778 -6.455 16.305 1.00 90.88 94 LYS A O 1
ATOM 740 N N . GLU A 1 95 ? 5.573 -7.559 17.060 1.00 86.62 95 GLU A N 1
ATOM 741 C CA . GLU A 1 95 ? 5.582 -6.875 18.353 1.00 86.62 95 GLU A CA 1
ATOM 742 C C . GLU A 1 95 ? 5.951 -5.394 18.165 1.00 86.62 95 GLU A C 1
ATOM 744 O O . GLU A 1 95 ? 6.919 -5.059 17.483 1.00 86.62 95 GLU A O 1
ATOM 749 N N . HIS A 1 96 ? 5.165 -4.494 18.764 1.00 84.00 96 HIS A N 1
ATOM 750 C CA . HIS A 1 96 ? 5.414 -3.045 18.776 1.00 84.00 96 HIS A CA 1
ATOM 751 C C . 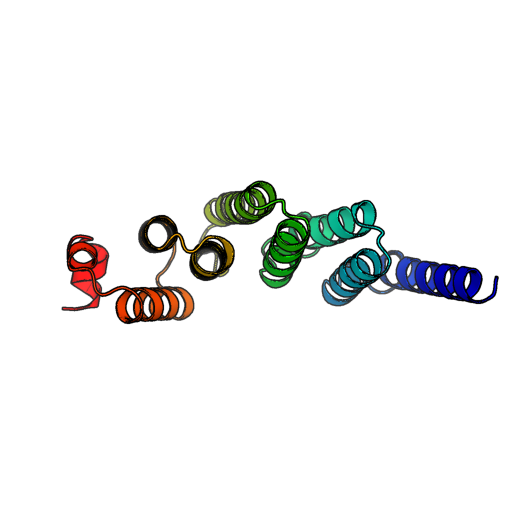HIS A 1 96 ? 5.573 -2.374 17.395 1.00 84.00 96 HIS A C 1
ATOM 753 O O . HIS A 1 96 ? 6.351 -1.422 17.252 1.00 84.00 96 HIS A O 1
ATOM 759 N N . SER A 1 97 ? 4.813 -2.816 16.384 1.00 91.12 97 SER A N 1
ATOM 760 C CA . SER A 1 97 ? 4.827 -2.175 15.061 1.00 91.12 97 SER A CA 1
ATOM 761 C C . SER A 1 97 ? 4.496 -0.678 15.137 1.00 91.12 97 SER A C 1
ATOM 763 O O . SER A 1 97 ? 3.395 -0.276 15.516 1.00 91.12 97 SER A O 1
ATOM 765 N N . GLN A 1 98 ? 5.448 0.154 14.708 1.00 89.38 98 GLN A N 1
ATOM 766 C CA . GLN A 1 98 ? 5.259 1.602 14.557 1.00 89.38 98 GLN A CA 1
ATOM 767 C C . GLN A 1 98 ? 4.467 1.956 13.289 1.00 89.38 98 GLN A C 1
ATOM 769 O O . GLN A 1 98 ? 3.864 3.024 13.201 1.00 89.38 98 GLN A O 1
ATOM 774 N N . THR A 1 99 ? 4.444 1.048 12.313 1.00 93.25 99 THR A N 1
ATOM 775 C CA . THR A 1 99 ? 3.757 1.230 11.032 1.00 93.25 99 THR A CA 1
ATOM 776 C C . THR A 1 99 ? 2.266 0.912 11.144 1.00 93.25 99 THR A C 1
ATOM 778 O O . THR A 1 99 ? 1.454 1.548 10.471 1.00 93.25 99 THR A O 1
ATOM 781 N N . LEU A 1 100 ? 1.873 -0.030 12.010 1.00 95.31 100 LEU A N 1
ATOM 782 C CA . LEU A 1 100 ? 0.485 -0.478 12.142 1.00 95.31 100 LEU A CA 1
ATOM 783 C C . LEU A 1 100 ? -0.517 0.669 12.399 1.00 95.31 100 LEU A C 1
ATOM 785 O O . LEU A 1 100 ? -1.495 0.757 11.651 1.00 95.31 100 LEU A O 1
ATOM 789 N N . PRO A 1 101 ? -0.295 1.600 13.354 1.00 95.00 101 PRO A N 1
ATOM 790 C CA . PRO A 1 101 ? -1.195 2.740 13.536 1.00 95.00 101 PRO A CA 1
ATOM 791 C C . PRO A 1 101 ? -1.299 3.627 12.285 1.00 95.00 101 PRO A C 1
ATOM 793 O O . PRO A 1 101 ? -2.371 4.150 11.976 1.00 95.00 101 PRO A O 1
ATOM 796 N N . MET A 1 102 ? -0.194 3.793 11.548 1.00 95.19 102 MET A N 1
ATOM 797 C CA . MET A 1 102 ? -0.168 4.593 10.323 1.00 95.19 102 MET A CA 1
ATOM 798 C C . MET A 1 102 ? -0.943 3.914 9.189 1.00 95.19 102 MET A C 1
ATOM 800 O O . MET A 1 102 ? -1.621 4.603 8.430 1.00 95.19 102 MET A O 1
ATOM 804 N N . LEU A 1 103 ? -0.888 2.581 9.085 1.00 96.44 103 LEU A N 1
ATOM 805 C CA . LEU A 1 103 ? -1.667 1.826 8.100 1.00 96.44 103 LEU A CA 1
ATOM 806 C C . LEU A 1 103 ? -3.165 1.989 8.324 1.00 96.44 103 LEU A C 1
ATOM 808 O O . LEU A 1 103 ? -3.878 2.268 7.367 1.00 96.44 103 LEU A O 1
ATOM 812 N N . PHE A 1 104 ? -3.637 1.893 9.569 1.00 96.88 104 PHE A N 1
ATOM 813 C CA . PHE A 1 104 ? -5.047 2.131 9.883 1.00 96.88 104 PHE A CA 1
ATOM 814 C C . PHE A 1 104 ? -5.488 3.553 9.521 1.00 96.88 104 PHE A C 1
ATOM 816 O O . PHE A 1 104 ? -6.512 3.732 8.860 1.00 96.88 104 PHE A O 1
ATOM 823 N N . ALA A 1 105 ? -4.691 4.561 9.890 1.00 95.56 105 ALA A N 1
ATOM 824 C CA . ALA A 1 105 ? -4.974 5.956 9.560 1.00 95.56 105 ALA A CA 1
ATOM 825 C C . ALA A 1 105 ? -5.050 6.191 8.039 1.00 95.56 105 ALA A C 1
ATOM 827 O O . ALA A 1 105 ? -5.987 6.821 7.544 1.00 95.56 105 ALA A O 1
ATOM 828 N N . GLN A 1 106 ? -4.085 5.658 7.283 1.00 96.38 106 GLN A N 1
ATOM 829 C CA . GLN A 1 106 ? -4.042 5.821 5.830 1.00 96.38 106 GLN A CA 1
ATOM 830 C C . GLN A 1 106 ? -5.113 5.002 5.113 1.00 96.38 106 GLN A C 1
ATOM 832 O O . GLN A 1 106 ? -5.708 5.509 4.166 1.00 96.38 106 GLN A O 1
ATOM 837 N N . TYR A 1 107 ? -5.398 3.778 5.565 1.00 97.50 107 TYR A N 1
ATOM 838 C CA . TYR A 1 107 ? -6.435 2.941 4.965 1.00 97.50 107 TYR A CA 1
ATOM 839 C C . TYR A 1 107 ? -7.818 3.571 5.147 1.00 97.50 107 TYR A C 1
ATOM 841 O O . TYR A 1 107 ? -8.561 3.708 4.179 1.00 97.50 107 TYR A O 1
ATOM 849 N N . SER A 1 108 ? -8.127 4.056 6.354 1.00 95.62 108 SER A N 1
ATOM 850 C CA . SER A 1 108 ? -9.367 4.790 6.619 1.00 95.62 108 SER A CA 1
ATOM 851 C C . SER A 1 108 ? -9.520 6.006 5.701 1.00 95.62 108 SER A C 1
ATOM 853 O O . SER A 1 108 ? -10.543 6.166 5.029 1.00 95.62 108 SER A O 1
ATOM 855 N N . ARG A 1 109 ? -8.467 6.830 5.602 1.00 94.12 109 ARG A N 1
ATOM 856 C CA . ARG A 1 109 ? -8.445 7.993 4.709 1.00 94.12 109 ARG A CA 1
ATOM 857 C C . ARG A 1 109 ? -8.662 7.588 3.251 1.00 94.12 109 ARG A C 1
ATOM 859 O O . ARG A 1 109 ? -9.433 8.244 2.554 1.00 94.12 109 ARG A O 1
ATOM 866 N N . PHE A 1 110 ? -7.988 6.536 2.790 1.00 96.12 110 PHE A N 1
ATOM 867 C CA . PHE A 1 110 ? -8.128 6.031 1.428 1.00 96.12 110 PHE A CA 1
ATOM 868 C C . PHE A 1 110 ? -9.565 5.586 1.147 1.00 96.12 110 PHE A C 1
ATOM 870 O O . PHE A 1 110 ? -10.148 6.052 0.175 1.00 96.12 110 PHE A O 1
ATOM 877 N N . VAL A 1 111 ? -10.165 4.764 2.014 1.00 95.69 111 VAL A N 1
ATOM 878 C CA . VAL A 1 111 ? -11.554 4.298 1.864 1.00 95.69 111 VAL A CA 1
ATOM 879 C C . VAL A 1 111 ? -12.517 5.470 1.748 1.00 95.69 111 VAL A C 1
ATOM 881 O O . VAL A 1 111 ? -13.335 5.500 0.827 1.00 95.69 111 VAL A O 1
ATOM 884 N N . TYR A 1 112 ? -12.393 6.457 2.634 1.00 92.69 112 TYR A N 1
ATOM 885 C CA . TYR A 1 112 ? -13.246 7.637 2.602 1.00 92.69 112 TYR A CA 1
ATOM 886 C C . TYR A 1 112 ? -13.097 8.422 1.291 1.00 92.69 112 TYR A C 1
ATOM 888 O O . TYR A 1 112 ? -14.096 8.736 0.651 1.00 92.69 112 TYR A O 1
ATOM 896 N N . LEU A 1 113 ? -11.866 8.694 0.850 1.00 91.94 113 LEU A N 1
ATOM 897 C CA . LEU A 1 113 ? -11.620 9.478 -0.365 1.00 91.94 113 LEU A CA 1
ATOM 898 C C . LEU A 1 113 ? -11.951 8.721 -1.660 1.00 91.94 113 LEU A C 1
ATOM 900 O O . LEU A 1 113 ? -12.388 9.341 -2.625 1.00 91.94 113 LEU A O 1
ATOM 904 N N . ALA A 1 114 ? -11.727 7.408 -1.697 1.00 94.50 114 ALA A N 1
ATOM 905 C CA . ALA A 1 114 ? -11.905 6.588 -2.894 1.00 94.50 114 ALA A CA 1
ATOM 906 C C . ALA A 1 114 ? -13.355 6.126 -3.096 1.00 94.50 114 ALA A C 1
ATOM 908 O O . ALA A 1 114 ? -13.781 5.936 -4.229 1.00 94.50 114 ALA A O 1
ATOM 909 N N . SER A 1 115 ? -14.114 5.930 -2.011 1.00 92.81 115 SER A N 1
ATOM 910 C CA . SER A 1 115 ? -15.474 5.368 -2.076 1.00 92.81 115 SER A CA 1
ATOM 911 C C . SER A 1 115 ? -16.559 6.240 -1.444 1.00 92.81 115 SER A C 1
ATOM 913 O O . SER A 1 115 ? -17.738 5.922 -1.570 1.00 92.81 115 SER A O 1
ATOM 915 N N . GLY A 1 116 ? -16.197 7.305 -0.721 1.00 89.38 116 GLY A N 1
ATOM 916 C CA . GLY A 1 116 ? -17.145 8.091 0.077 1.00 89.38 116 GLY A CA 1
ATOM 917 C C . GLY A 1 116 ? -17.707 7.346 1.294 1.00 89.38 116 GLY A C 1
ATOM 918 O O . GLY A 1 116 ? -18.554 7.887 2.004 1.00 89.38 116 GLY A O 1
ATOM 919 N N . ASN A 1 117 ? -17.257 6.113 1.564 1.00 90.00 117 ASN A N 1
ATOM 920 C CA . ASN A 1 117 ? -17.797 5.283 2.634 1.00 90.00 117 ASN A CA 1
ATOM 921 C C . ASN A 1 117 ? -17.231 5.689 4.005 1.00 90.00 117 ASN A C 1
ATOM 923 O O . ASN A 1 117 ? -16.231 5.160 4.497 1.00 90.00 117 ASN A O 1
ATOM 927 N N . ALA A 1 118 ? -17.914 6.650 4.617 1.00 87.81 118 ALA A N 1
ATOM 928 C CA . ALA A 1 118 ? -17.662 7.152 5.960 1.00 87.81 118 ALA A CA 1
ATOM 929 C C . ALA A 1 118 ? -17.740 6.072 7.053 1.00 87.81 118 ALA A C 1
ATOM 931 O O . ALA A 1 118 ? -16.955 6.099 8.000 1.00 87.81 118 ALA A O 1
ATOM 932 N N . GLU A 1 119 ? -18.678 5.131 6.937 1.00 88.44 119 GLU A N 1
ATOM 933 C CA . GLU A 1 119 ? -18.881 4.067 7.926 1.00 88.44 119 GLU A CA 1
ATOM 934 C C . GLU A 1 119 ? -17.696 3.106 7.951 1.00 88.44 119 GLU A C 1
ATOM 936 O O . GLU A 1 119 ? -17.049 2.971 8.990 1.00 88.44 119 GLU A O 1
ATOM 941 N N . LYS A 1 120 ? -17.317 2.558 6.792 1.00 91.81 120 LYS A N 1
ATOM 942 C CA . LYS A 1 120 ? -16.150 1.673 6.668 1.00 91.81 120 LYS A CA 1
ATOM 943 C C . LYS A 1 120 ? -14.864 2.377 7.109 1.00 91.81 120 LYS A C 1
ATOM 945 O O . LYS A 1 120 ? -14.035 1.790 7.801 1.00 91.81 120 LYS A O 1
ATOM 950 N N . ALA A 1 121 ? -14.697 3.657 6.765 1.00 92.19 121 ALA A N 1
ATOM 951 C CA . ALA A 1 121 ? -13.547 4.441 7.211 1.00 92.19 121 ALA A CA 1
ATOM 952 C C . ALA A 1 121 ? -13.467 4.545 8.748 1.00 92.19 121 ALA A C 1
ATOM 954 O O . ALA A 1 121 ? -12.371 4.441 9.308 1.00 92.19 121 ALA A O 1
ATOM 955 N N . ARG A 1 122 ? -14.603 4.703 9.442 1.00 89.31 122 ARG A N 1
ATOM 956 C CA . ARG A 1 122 ? -14.652 4.711 10.915 1.00 89.31 122 ARG A CA 1
ATOM 957 C C . ARG A 1 122 ? -14.348 3.344 11.509 1.00 89.31 122 ARG A C 1
ATOM 959 O O . ARG A 1 122 ? -13.559 3.269 12.447 1.00 89.31 122 ARG A O 1
ATOM 966 N N . GLU A 1 123 ? -14.932 2.280 10.966 1.00 91.88 123 GLU A N 1
ATOM 967 C CA . GLU A 1 123 ? -14.689 0.905 11.422 1.00 91.88 123 GLU A CA 1
ATOM 968 C C . GLU A 1 123 ? -13.199 0.550 11.376 1.00 91.88 123 GLU A C 1
ATOM 970 O O . GLU A 1 123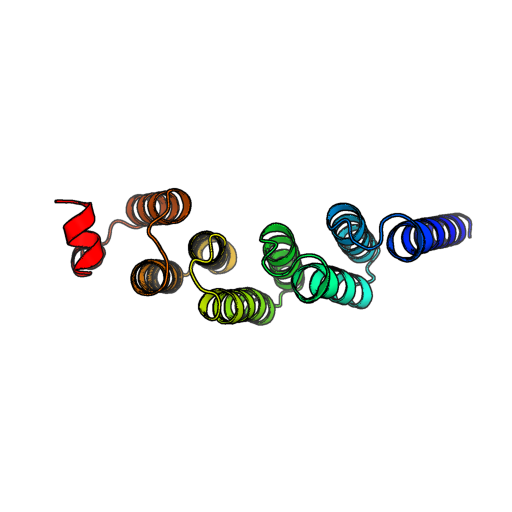 ? -12.657 0.000 12.336 1.00 91.88 123 GLU A O 1
ATOM 975 N N . ILE A 1 124 ? -12.506 0.951 10.306 1.00 95.00 124 ILE A N 1
ATOM 976 C CA . ILE A 1 124 ? -11.056 0.771 10.171 1.00 95.00 124 ILE A CA 1
ATOM 977 C C . ILE A 1 124 ? -10.304 1.489 11.299 1.00 95.00 124 ILE A C 1
ATOM 979 O O . ILE A 1 124 ? -9.406 0.905 11.904 1.00 95.00 124 ILE A O 1
ATOM 983 N N . LEU A 1 125 ? -10.666 2.736 11.618 1.00 92.38 125 LEU A N 1
ATOM 984 C CA . LEU A 1 125 ? -10.013 3.486 12.696 1.00 92.38 125 LEU A CA 1
ATOM 985 C C . LEU A 1 125 ? -10.260 2.850 14.066 1.00 92.38 125 LEU A C 1
ATOM 987 O O . LEU A 1 125 ? -9.319 2.737 14.854 1.00 92.38 125 LEU A O 1
ATOM 991 N N . VAL A 1 126 ? -11.490 2.401 14.343 1.00 90.19 126 VAL A N 1
ATOM 992 C CA . VAL A 1 126 ? -11.831 1.678 15.582 1.00 90.19 126 VAL A CA 1
ATOM 993 C C . VAL A 1 126 ? -10.998 0.402 15.699 1.00 90.19 126 VAL A C 1
ATOM 995 O O . VAL A 1 126 ? -10.356 0.190 16.725 1.00 90.19 126 VAL A O 1
ATOM 998 N N . GLY A 1 127 ? -10.885 -0.373 14.616 1.00 91.12 127 GLY A N 1
ATOM 999 C CA . GLY A 1 127 ? -9.980 -1.521 14.561 1.00 91.12 127 GLY A CA 1
ATOM 1000 C C . GLY A 1 127 ? -8.524 -1.144 14.861 1.00 91.12 127 GLY A C 1
ATOM 1001 O O . GLY A 1 127 ? -7.811 -1.905 15.518 1.00 91.12 127 GLY A O 1
ATOM 1002 N N . GLY A 1 128 ? -8.088 0.050 14.454 1.00 91.25 128 GLY A N 1
ATOM 1003 C CA . GLY A 1 128 ? -6.785 0.604 14.814 1.00 91.25 128 GLY A CA 1
ATOM 1004 C C . GLY A 1 128 ? -6.610 0.854 16.311 1.00 91.25 128 GLY A C 1
ATOM 1005 O O . GLY A 1 128 ? -5.558 0.515 16.848 1.00 91.25 128 GLY A O 1
ATOM 1006 N N . LEU A 1 129 ? -7.629 1.374 17.005 1.00 87.44 129 LEU A N 1
ATOM 1007 C CA . LEU A 1 129 ? -7.576 1.564 18.463 1.00 87.44 129 LEU A CA 1
ATOM 1008 C C . LEU A 1 129 ? -7.478 0.247 19.212 1.00 87.44 129 LEU A C 1
ATOM 1010 O O . LEU A 1 129 ? -6.823 0.202 20.248 1.00 87.44 129 LEU A O 1
ATOM 1014 N N . ASP A 1 130 ? -8.133 -0.801 18.723 1.00 88.00 130 ASP A N 1
ATOM 1015 C CA . ASP A 1 130 ? -8.153 -2.098 19.398 1.00 88.00 130 ASP A CA 1
ATOM 1016 C C . ASP A 1 130 ? -6.832 -2.853 19.233 1.00 88.00 130 ASP A C 1
ATOM 1018 O O . ASP A 1 130 ? -6.397 -3.549 20.150 1.00 88.00 130 ASP A O 1
ATOM 1022 N N . ASN A 1 131 ? -6.176 -2.693 18.079 1.00 88.31 131 ASN A N 1
ATOM 1023 C CA . ASN A 1 131 ? -5.049 -3.534 17.672 1.00 88.31 131 ASN A CA 1
ATOM 1024 C C . ASN A 1 131 ? -3.685 -2.831 17.683 1.00 88.31 131 ASN A C 1
ATOM 1026 O O . ASN A 1 131 ? -2.667 -3.516 17.618 1.00 88.31 131 ASN A O 1
ATOM 1030 N N . ALA A 1 132 ? -3.632 -1.499 17.705 1.00 87.81 132 ALA A N 1
ATOM 1031 C CA . ALA A 1 132 ? -2.389 -0.748 17.560 1.00 87.81 132 ALA A CA 1
ATOM 1032 C C . ALA A 1 132 ? -2.128 0.160 18.768 1.00 87.81 132 ALA A C 1
ATOM 1034 O O . ALA A 1 132 ? -3.039 0.546 19.501 1.00 87.81 132 ALA A O 1
ATOM 1035 N N . THR A 1 133 ? -0.863 0.524 18.978 1.00 86.81 133 THR A N 1
ATOM 1036 C CA . THR A 1 133 ? -0.518 1.553 19.960 1.00 86.81 133 THR A CA 1
ATOM 1037 C C . THR A 1 133 ? -1.097 2.894 19.528 1.00 86.81 133 THR A C 1
ATOM 1039 O O . THR A 1 133 ? -1.106 3.252 18.345 1.00 86.81 133 THR A O 1
ATOM 1042 N N . LEU A 1 134 ? -1.584 3.661 20.501 1.00 86.94 134 LEU A N 1
ATOM 1043 C CA . LEU A 1 134 ? -2.089 4.993 20.224 1.00 86.94 134 LEU A CA 1
ATOM 1044 C C . LEU A 1 134 ? -0.946 5.866 19.694 1.00 86.94 134 LEU A C 1
ATOM 1046 O O . LEU A 1 134 ? 0.109 5.974 20.317 1.00 86.94 134 LEU A O 1
ATOM 1050 N N . SER A 1 135 ? -1.158 6.485 18.537 1.00 88.06 135 SER A N 1
ATOM 1051 C CA . SER A 1 135 ? -0.166 7.338 17.891 1.00 88.06 135 SER A CA 1
ATOM 1052 C C . SER A 1 135 ? -0.796 8.646 17.441 1.00 88.06 135 SER A C 1
ATOM 1054 O O . SER A 1 135 ? -2.006 8.729 17.215 1.00 88.06 135 SER A O 1
ATOM 1056 N N . LYS A 1 136 ? 0.046 9.664 17.247 1.00 89.38 136 LYS A N 1
ATOM 1057 C CA . LYS A 1 136 ? -0.373 10.954 16.692 1.00 89.38 136 LYS A CA 1
ATOM 1058 C C . LYS A 1 136 ? -1.151 10.784 15.381 1.00 89.38 136 LYS A C 1
ATOM 1060 O O . LYS A 1 136 ? -2.215 11.369 15.239 1.00 89.38 136 LYS A O 1
ATOM 1065 N N . ALA A 1 137 ? -0.658 9.948 14.465 1.00 88.06 137 ALA A N 1
ATOM 1066 C CA . ALA A 1 137 ? -1.291 9.733 13.164 1.00 88.06 137 ALA A CA 1
ATOM 1067 C C . ALA A 1 137 ? -2.704 9.143 13.290 1.00 88.06 137 ALA A C 1
ATOM 1069 O O . ALA A 1 137 ? -3.616 9.558 12.577 1.00 88.06 137 ALA A O 1
ATOM 1070 N N . LEU A 1 138 ? -2.893 8.195 14.215 1.00 88.69 138 LEU A N 1
ATOM 1071 C CA . LEU A 1 138 ? -4.200 7.591 14.454 1.00 88.69 138 LEU A CA 1
ATOM 1072 C C . LEU A 1 138 ? -5.167 8.616 15.068 1.00 88.69 138 LEU A C 1
ATOM 1074 O O . LEU A 1 138 ? -6.286 8.760 14.586 1.00 88.69 138 LEU A O 1
ATOM 1078 N N . LEU A 1 139 ? -4.714 9.388 16.062 1.00 88.81 139 LEU A N 1
ATOM 1079 C CA . LEU A 1 139 ? -5.503 10.454 16.691 1.00 88.81 139 LEU A CA 1
ATOM 1080 C C . LEU A 1 139 ? -5.917 11.552 15.702 1.00 88.81 139 LEU A C 1
ATOM 1082 O O . LEU A 1 139 ? -7.077 11.959 15.688 1.00 88.81 139 LEU A O 1
ATOM 1086 N N . GLU A 1 140 ? -4.999 12.009 14.849 1.00 89.31 140 GLU A N 1
ATOM 1087 C CA . GLU A 1 140 ? -5.293 13.000 13.806 1.00 89.31 140 GLU A CA 1
ATOM 1088 C C . GLU A 1 140 ? -6.328 12.475 12.803 1.00 89.31 140 GLU A C 1
ATOM 1090 O O . GLU A 1 140 ? -7.239 13.210 12.418 1.00 89.31 140 GLU A O 1
ATOM 1095 N N . ALA A 1 141 ? -6.235 11.199 12.413 1.00 88.31 141 ALA A N 1
ATOM 1096 C CA . ALA A 1 141 ? -7.213 10.577 11.524 1.00 88.31 141 ALA A CA 1
ATOM 1097 C C . ALA A 1 141 ? -8.605 10.483 12.169 1.00 88.31 141 ALA A C 1
ATOM 1099 O O . ALA A 1 141 ? -9.606 10.774 11.513 1.00 88.31 141 ALA A O 1
ATOM 1100 N N . PHE A 1 142 ? -8.676 10.153 13.460 1.00 85.94 142 PHE A N 1
ATOM 1101 C CA . PHE A 1 142 ? -9.927 10.180 14.219 1.00 85.94 142 PHE A CA 1
ATOM 1102 C C . PHE A 1 142 ? -10.532 11.575 14.304 1.00 85.94 142 PHE A C 1
ATOM 1104 O O . PHE A 1 142 ? -11.717 11.735 14.017 1.00 85.94 142 PHE A O 1
ATOM 1111 N N . LEU A 1 143 ? -9.731 12.582 14.659 1.00 85.81 143 LEU A N 1
ATOM 1112 C CA . LEU A 1 143 ? -10.196 13.963 14.736 1.00 85.81 143 LEU A CA 1
ATOM 1113 C C . LEU A 1 143 ? -10.742 14.429 13.383 1.00 85.81 143 LEU A C 1
ATOM 1115 O O . LEU A 1 143 ? -11.831 14.992 13.319 1.00 85.81 143 LEU A O 1
ATOM 1119 N N . PHE A 1 144 ? -10.024 14.140 12.295 1.00 83.69 144 PHE A N 1
ATOM 1120 C CA . PHE A 1 144 ? -10.495 14.434 10.944 1.00 83.69 144 PHE A CA 1
ATOM 1121 C C . PHE A 1 144 ? -11.841 13.757 10.650 1.00 83.69 144 PHE A C 1
ATOM 1123 O O . PHE A 1 144 ? -12.756 14.401 10.140 1.00 83.69 144 PHE A O 1
ATOM 1130 N N . CYS A 1 145 ? -11.985 12.480 11.011 1.00 80.62 145 CYS A N 1
ATOM 1131 C CA . CYS A 1 145 ? -13.217 11.727 10.795 1.00 80.62 145 CYS A CA 1
ATOM 1132 C C . CYS A 1 145 ? -14.402 12.315 11.586 1.00 80.62 145 CYS A C 1
ATOM 1134 O O . CYS A 1 145 ? -15.472 12.510 11.014 1.00 80.62 145 CYS A O 1
ATOM 1136 N N . VAL A 1 146 ? -14.198 12.677 12.860 1.00 77.44 146 VAL A N 1
ATOM 1137 C CA . VAL A 1 146 ? -15.211 13.329 13.716 1.00 77.44 146 VAL A CA 1
ATOM 1138 C C . VAL A 1 146 ? -15.642 14.684 13.146 1.00 77.44 146 VAL A C 1
ATOM 1140 O O . VAL A 1 146 ? -16.832 14.989 13.122 1.00 77.44 146 VAL A O 1
ATOM 1143 N N . LEU A 1 147 ? -14.692 15.496 12.670 1.00 80.75 147 LEU A N 1
ATOM 1144 C CA . LEU A 1 147 ? -14.979 16.830 12.130 1.00 80.75 147 LEU A CA 1
ATOM 1145 C C . LEU A 1 147 ? -15.752 16.785 10.807 1.00 80.75 147 LEU A C 1
ATOM 1147 O O . LEU A 1 147 ? -16.555 17.674 10.538 1.00 80.75 147 LEU A O 1
ATOM 1151 N N . GLN A 1 148 ? -15.505 15.777 9.969 1.00 71.62 148 GLN A N 1
ATOM 1152 C CA . GLN A 1 148 ? -16.181 15.637 8.675 1.00 71.62 148 GLN A CA 1
ATOM 1153 C C . GLN A 1 148 ? -17.556 14.964 8.792 1.00 71.62 148 GLN A C 1
ATOM 1155 O O . GLN A 1 148 ? -18.394 15.129 7.908 1.00 71.62 148 GLN A O 1
ATOM 1160 N N . LEU A 1 149 ? -17.788 14.190 9.857 1.00 62.78 149 LEU A N 1
ATOM 1161 C CA . LEU A 1 149 ? -18.966 13.342 10.030 1.00 62.78 149 LEU A CA 1
ATOM 1162 C C . LEU A 1 149 ? -19.483 13.478 11.472 1.00 62.78 149 LEU A C 1
ATOM 1164 O O . LEU A 1 149 ? -19.151 12.647 12.322 1.00 62.78 149 LEU A O 1
ATOM 1168 N N . PRO A 1 150 ? -20.290 14.510 11.777 1.00 54.66 150 PRO A N 1
ATOM 1169 C CA . PRO A 1 150 ? -20.858 14.692 13.106 1.00 54.66 150 PRO A CA 1
ATOM 1170 C C . PRO A 1 150 ? -21.914 13.608 13.370 1.00 54.66 150 PRO A C 1
ATOM 1172 O O . PRO A 1 150 ? -23.097 13.785 13.097 1.00 54.66 150 PRO A O 1
ATOM 1175 N N . SER A 1 151 ? -21.490 12.456 13.886 1.00 55.56 151 SER A N 1
ATOM 1176 C CA . SER A 1 151 ? -22.384 11.391 14.348 1.00 55.56 151 SER A CA 1
ATOM 1177 C C . SER A 1 151 ? -22.056 11.007 15.789 1.00 55.56 151 SER A C 1
ATOM 1179 O O . SER A 1 151 ? -20.913 10.682 16.111 1.00 55.56 151 SER A O 1
ATOM 1181 N N . VAL A 1 152 ? -23.085 11.024 16.639 1.00 52.03 152 VAL A N 1
ATOM 1182 C CA . VAL A 1 152 ? -23.048 10.848 18.106 1.00 52.03 152 VAL A CA 1
ATOM 1183 C C . VAL A 1 152 ? -22.520 9.465 18.544 1.00 52.03 152 VAL A C 1
ATOM 1185 O O . VAL A 1 152 ? -22.083 9.296 19.680 1.00 52.03 152 VAL A O 1
ATOM 1188 N N . ASP A 1 153 ? -22.489 8.474 17.647 1.00 54.25 153 ASP A N 1
ATOM 1189 C CA . ASP A 1 153 ? -22.148 7.082 17.974 1.00 54.25 153 ASP A CA 1
ATOM 1190 C C . ASP A 1 153 ? -20.655 6.807 18.236 1.00 54.25 153 ASP A C 1
ATOM 1192 O O . ASP A 1 153 ? -20.331 5.804 18.872 1.00 54.25 153 ASP A O 1
ATOM 1196 N N . LEU A 1 154 ? -19.738 7.700 17.838 1.00 51.84 154 LEU A N 1
ATOM 1197 C CA . LEU A 1 154 ? -18.295 7.538 18.105 1.00 51.84 154 LEU A CA 1
ATOM 1198 C C . LEU A 1 154 ? -17.953 7.545 19.608 1.00 51.84 154 LEU A C 1
ATOM 1200 O O . LEU A 1 154 ? -16.960 6.948 20.020 1.00 51.84 154 LEU A O 1
ATOM 1204 N N . LEU A 1 155 ? -18.807 8.149 20.441 1.00 50.47 155 LEU A N 1
ATOM 1205 C CA . LEU A 1 155 ? -18.654 8.196 21.900 1.00 50.47 155 LEU A CA 1
ATOM 1206 C C . LEU A 1 155 ? -18.967 6.864 22.604 1.00 50.47 155 LEU A C 1
ATOM 1208 O O . LEU A 1 155 ? -18.737 6.750 23.805 1.00 50.47 155 LEU A O 1
ATOM 1212 N N . LYS A 1 156 ? -19.484 5.850 21.894 1.00 50.38 156 LYS A N 1
ATOM 1213 C CA . LYS A 1 156 ? -19.813 4.538 22.483 1.00 50.38 156 LYS A CA 1
ATOM 1214 C C . LYS A 1 156 ? -18.629 3.569 22.545 1.00 50.38 156 LYS A C 1
ATOM 1216 O O . LYS A 1 156 ? -18.712 2.574 23.260 1.00 50.38 156 LYS A O 1
ATOM 1221 N N . SER A 1 157 ? -17.531 3.832 21.830 1.00 55.06 157 SER A N 1
ATOM 1222 C CA . SER A 1 157 ? -16.302 3.050 22.004 1.00 55.06 157 SER A CA 1
ATOM 1223 C C . SER A 1 157 ? -15.661 3.425 23.341 1.00 55.06 157 SER A C 1
ATOM 1225 O O . SER A 1 157 ? -15.279 4.577 23.545 1.00 55.06 157 SER A O 1
ATOM 1227 N N . SER A 1 158 ? -15.536 2.463 24.259 1.00 51.66 158 SER A N 1
ATOM 1228 C CA . SER A 1 158 ? -15.023 2.696 25.619 1.00 51.66 158 SER A CA 1
ATOM 1229 C C . SER A 1 158 ? -13.615 3.303 25.632 1.00 51.66 158 SER A C 1
ATOM 1231 O O . SER A 1 158 ? -13.324 4.141 26.484 1.00 51.66 158 SER A O 1
ATOM 1233 N N . ARG A 1 159 ? -12.768 2.953 24.650 1.00 56.16 159 ARG A N 1
ATOM 1234 C CA . ARG A 1 159 ? -11.441 3.562 24.457 1.00 56.16 159 ARG A CA 1
ATOM 1235 C C . ARG A 1 159 ? -11.508 4.989 23.915 1.00 56.16 159 ARG A C 1
ATOM 1237 O O . ARG A 1 159 ? -10.677 5.811 24.289 1.00 56.16 159 ARG A O 1
ATOM 1244 N N . PHE A 1 160 ? -12.479 5.300 23.057 1.00 54.03 160 PHE A N 1
ATOM 1245 C CA . PHE A 1 160 ? -12.656 6.658 22.535 1.00 54.03 160 PHE A CA 1
ATOM 1246 C C . PHE A 1 160 ? -13.216 7.598 23.608 1.00 54.03 160 PHE A C 1
ATOM 1248 O O . PHE A 1 160 ? -12.747 8.722 23.751 1.00 54.03 160 PHE A O 1
ATOM 1255 N N . PHE A 1 161 ? -14.151 7.110 24.428 1.00 52.38 161 PHE A N 1
ATOM 1256 C CA . PHE A 1 161 ? -14.678 7.854 25.571 1.00 52.38 161 PHE A CA 1
ATOM 1257 C C . PHE A 1 161 ? -13.575 8.211 26.579 1.00 52.38 161 PHE A C 1
ATOM 1259 O O . PHE A 1 161 ? -13.480 9.364 26.982 1.00 52.38 161 PHE A O 1
ATOM 1266 N N . SER A 1 162 ? -12.668 7.276 26.897 1.00 54.84 162 SER A N 1
ATOM 1267 C CA . SER A 1 162 ? -11.509 7.544 27.772 1.00 54.84 162 SER A CA 1
ATOM 1268 C C . SER A 1 162 ? -10.451 8.487 27.183 1.00 54.84 162 SER A C 1
ATOM 1270 O O . SER A 1 162 ? -9.492 8.834 27.860 1.00 54.84 162 SER A O 1
ATOM 1272 N N . LEU A 1 163 ? -10.566 8.831 25.900 1.00 56.19 163 LEU A N 1
ATOM 1273 C CA . LEU A 1 163 ? -9.654 9.736 25.199 1.00 56.19 163 LEU A CA 1
ATOM 1274 C C . LEU A 1 163 ? -10.174 11.179 25.156 1.00 56.19 163 LEU A C 1
ATOM 1276 O O . LEU A 1 163 ? -9.398 12.096 24.895 1.00 56.19 163 LEU A O 1
ATOM 1280 N N . VAL A 1 164 ? -11.478 11.365 25.370 1.00 49.47 164 VAL A N 1
ATOM 1281 C CA . VAL A 1 164 ? -12.186 12.651 25.249 1.00 49.47 164 VAL A CA 1
ATOM 1282 C C . VAL A 1 164 ? -12.648 13.183 26.617 1.00 49.47 164 VAL A C 1
ATOM 1284 O O . VAL A 1 164 ? -12.969 14.366 26.724 1.00 49.47 164 VAL A O 1
ATOM 1287 N N . VAL A 1 165 ? -12.648 12.341 27.658 1.00 43.84 165 VAL A N 1
ATOM 1288 C CA . VAL A 1 165 ? -12.947 12.681 29.063 1.00 43.84 165 VAL A CA 1
ATOM 1289 C C . VAL A 1 165 ? -11.697 12.493 29.908 1.00 43.84 165 VAL A C 1
ATOM 1291 O O . VAL A 1 165 ? -11.410 13.395 30.724 1.00 43.84 165 VAL A O 1
#

Sequence (165 aa):
MEASESMDLANNVLARASQVFVKRQPEIHLFCARFREQAGDLVGARAAYQLVHTEISPGLLEAIIRHGNMEYRLGKLEDAFSLYEQAIAIEKGKEHSQTLPMLFAQYSRFVYLASGNAEKAREILVGGLDNATLSKALLEAFLFCVLQLPSVDLLKSSRFFSLVV

Foldseek 3Di:
DVVVVVVVVVVVVLCCVCPPPPVLDLVSLQVQLVVCLVVVVPVSNLVSLCCSCPPNPPLPPVSLLVNLVSCLVVVNNVVNLVSLVVSLVVQLPDDQRPSNLVSLLVSLVCCCVSPVPLPVSVVSLLVSLVRHDDDPSSVVSVVVSCVVDVDPCQCVNPSSVVVVD

pLDDT: mean 88.79, std 13.11, range [43.84, 98.25]

Secondary structure (DSSP, 8-state):
-HHHHHHHHHHHHHHHIIIII-TT-HHHHHHHHHHHHHTT-HHHHHHHHHHIIIIISTT-HHHHHHHHHHHHHTT-HHHHHHHHHHHHHHHHTSTT-SSHHHHHHHHHHHHHHHH--HHHHHHHHHHHHHHS---HHHHHHHHHHHHHS--GGGGGSHHHHHHH-

InterPro domains:
  IPR011990 Tetratricopeptide-like helical domain superfamily [G3DSA:1.25.40.10] (1-156)
  IPR011990 Tetratricopeptide-like helical domain superfamily [SSF48452] (6-139)
  IPR019734 Tetratricopeptide repeat [PS50005] (61-94)
  IPR059164 PRP39, C-terminal HAT repeat [PF23241] (4-73)

Radius of gyration: 18.73 Å; chains: 1; bounding box: 47×27×63 Å

Organism: Cicer arietinum (NCBI:txid3827)